Protein AF-A0A813ECM1-F1 (afdb_monomer_lite)

Foldseek 3Di:
DEDAADADPPVDPDQVVRLVVVLVVLLVCLLVVVVVDDLQDKDKYKYKHFDDPPRVVNVSQVSNCVNPVQKDFPDKAWDDPVVPVPDADADPVGDDPVPDDGPVVRSVNTMIITMIIRHRPPPPPPPPDDDD

Organism: Polarella glacialis (NCBI:txid89957)

InterPro domains:
  IPR019446 25S rRNA (uridine-N(3))-methyltransferase BMT5-like [PF10354] (1-91)

Secondary structure (DSSP, 8-state):
-EEES---------HHHHHHHHHHHHHHHHHHHGGGS-TTS-EEEEEEE-SSTTGGGG-HHHHHHHH-TT-EEEEEEE--GGGSTT-----TT---TTT---HHHHHTTT-EEEEEEE--------------

Sequence (132 aa):
IVWNFPHIGSGETDVEKSIENHRKLLAGFFASAVQCLDPAQECHIHLAIKGGEPYKSWKVMQIAKAAAPELVLENAVSFALGAWPGYAHRRTIGFNEKFSKKDSEELAKGAKVYIFVRPKAEAESADEGSEE

Radius of gyration: 18.71 Å; chains: 1; bounding box: 32×30×76 Å

pLDDT: mean 82.74, std 17.17, range [42.69, 98.38]

Structure (mmCIF, N/CA/C/O backbone):
data_AF-A0A813ECM1-F1
#
_entry.id   AF-A0A813ECM1-F1
#
loop_
_atom_site.group_PDB
_atom_site.id
_atom_site.type_symbol
_atom_site.label_atom_id
_atom_site.label_alt_id
_atom_site.label_comp_id
_atom_site.label_asym_id
_atom_site.label_entity_id
_atom_site.label_seq_id
_atom_site.pdbx_PDB_ins_code
_atom_site.Cartn_x
_atom_site.Cartn_y
_atom_site.Cartn_z
_atom_site.occupancy
_atom_site.B_iso_or_equiv
_atom_site.auth_seq_id
_atom_site.auth_comp_id
_atom_site.auth_asym_id
_atom_site.auth_atom_id
_atom_site.pdbx_PDB_model_num
ATOM 1 N N . ILE A 1 1 ? -10.478 -3.104 1.435 1.00 96.06 1 ILE A N 1
ATOM 2 C CA . ILE A 1 1 ? -9.977 -2.582 0.133 1.00 96.06 1 ILE A CA 1
ATOM 3 C C . ILE A 1 1 ? -8.842 -3.473 -0.359 1.00 96.06 1 ILE A C 1
ATOM 5 O O . ILE A 1 1 ? -7.971 -3.811 0.431 1.00 96.06 1 ILE A O 1
ATOM 9 N N . VAL A 1 2 ? -8.826 -3.845 -1.640 1.00 95.00 2 VAL A N 1
ATOM 10 C CA . VAL A 1 2 ? -7.721 -4.603 -2.251 1.00 95.00 2 VAL A CA 1
ATOM 11 C C . VAL A 1 2 ? -7.133 -3.784 -3.390 1.00 95.00 2 VAL A C 1
ATOM 13 O O . VAL A 1 2 ? -7.872 -3.357 -4.274 1.00 95.00 2 VAL A O 1
ATOM 16 N N . TRP A 1 3 ? -5.814 -3.595 -3.396 1.00 94.56 3 TRP A N 1
ATOM 17 C CA . TRP A 1 3 ? -5.117 -2.932 -4.491 1.00 94.56 3 TRP A CA 1
ATOM 18 C C . TRP A 1 3 ? -3.845 -3.684 -4.877 1.00 94.56 3 TRP A C 1
ATOM 20 O O . TRP A 1 3 ? -2.843 -3.687 -4.158 1.00 94.56 3 TRP A O 1
ATOM 30 N N . ASN A 1 4 ? -3.895 -4.340 -6.036 1.00 92.44 4 ASN A N 1
ATOM 31 C CA . ASN A 1 4 ? -2.798 -5.163 -6.521 1.00 92.44 4 ASN A CA 1
ATOM 32 C C . ASN A 1 4 ? -1.907 -4.379 -7.490 1.00 92.44 4 ASN A C 1
ATOM 34 O O . ASN A 1 4 ? -2.362 -3.952 -8.548 1.00 92.44 4 ASN A O 1
ATOM 38 N N . PHE A 1 5 ? -0.625 -4.256 -7.141 1.00 91.19 5 PHE A N 1
ATOM 39 C CA . PHE A 1 5 ? 0.444 -3.657 -7.948 1.00 91.19 5 PHE A CA 1
ATOM 40 C C . PHE A 1 5 ? 0.133 -2.237 -8.449 1.00 91.19 5 PHE A C 1
ATOM 42 O O . PHE A 1 5 ? 0.168 -1.998 -9.660 1.00 91.19 5 PHE A O 1
ATOM 49 N N . PRO A 1 6 ? -0.147 -1.285 -7.536 1.00 91.75 6 PRO A N 1
ATOM 50 C CA . PRO A 1 6 ? -0.293 0.120 -7.900 1.00 91.75 6 PRO A CA 1
ATOM 51 C C . PRO A 1 6 ? 0.947 0.634 -8.628 1.00 91.75 6 PRO A C 1
ATOM 53 O O . PRO A 1 6 ? 2.080 0.366 -8.222 1.00 91.75 6 PRO A O 1
ATOM 56 N N . HIS A 1 7 ? 0.732 1.403 -9.691 1.00 86.19 7 HIS A N 1
ATOM 57 C CA . HIS A 1 7 ? 1.814 1.988 -10.471 1.00 86.19 7 HIS A CA 1
ATOM 58 C C . HIS A 1 7 ? 1.344 3.253 -11.197 1.00 86.19 7 HIS A C 1
ATOM 60 O O . HIS A 1 7 ? 0.190 3.338 -11.617 1.00 86.19 7 HIS A O 1
ATOM 66 N N . ILE A 1 8 ? 2.253 4.208 -11.404 1.00 86.69 8 ILE A N 1
ATOM 67 C CA . ILE A 1 8 ? 2.041 5.403 -12.229 1.00 86.69 8 ILE A CA 1
ATOM 68 C C . ILE A 1 8 ? 2.737 5.195 -13.571 1.00 86.69 8 ILE A C 1
ATOM 70 O O . ILE A 1 8 ? 3.950 5.013 -13.636 1.00 86.69 8 ILE A O 1
ATOM 74 N N . GLY A 1 9 ? 1.987 5.204 -14.669 1.00 72.94 9 GLY A N 1
ATOM 75 C CA . GLY A 1 9 ? 2.567 5.191 -16.013 1.00 72.94 9 GLY A CA 1
ATOM 76 C C . GLY A 1 9 ? 3.061 6.581 -16.413 1.00 72.94 9 GLY A C 1
ATOM 77 O O . GLY A 1 9 ? 2.451 7.191 -17.278 1.00 72.94 9 GLY A O 1
ATOM 78 N N . SER A 1 10 ? 4.103 7.111 -15.768 1.00 64.75 10 SER A N 1
ATOM 79 C CA . SER A 1 10 ? 4.543 8.500 -15.995 1.00 64.75 10 SER A CA 1
ATOM 80 C C . SER A 1 10 ? 5.531 8.675 -17.152 1.00 64.75 10 SER A C 1
ATOM 82 O O . SER A 1 10 ? 5.811 9.808 -17.523 1.00 64.75 10 SER A O 1
ATOM 84 N N . GLY A 1 11 ? 6.093 7.592 -17.708 1.00 69.69 11 GLY A N 1
ATOM 85 C CA . GLY A 1 11 ? 7.190 7.690 -18.685 1.00 69.69 11 GLY A CA 1
ATOM 86 C C . GLY A 1 11 ? 8.467 8.329 -18.116 1.00 69.69 11 GLY A C 1
ATOM 87 O O . GLY A 1 11 ? 9.388 8.617 -18.872 1.00 69.69 11 GLY A O 1
ATOM 88 N N . GLU A 1 12 ? 8.516 8.545 -16.797 1.00 80.94 12 GLU A N 1
ATOM 89 C CA . GLU A 1 12 ? 9.645 9.137 -16.084 1.00 80.94 12 GLU A CA 1
ATOM 90 C C . GLU A 1 12 ? 10.842 8.184 -16.124 1.00 80.94 12 GLU A C 1
ATOM 92 O O . GLU A 1 12 ? 10.748 7.028 -15.699 1.00 80.94 12 GLU A O 1
ATOM 97 N N . THR A 1 13 ? 11.958 8.676 -16.652 1.00 82.75 13 THR A N 1
ATOM 98 C CA . THR A 1 13 ? 13.209 7.920 -16.781 1.00 82.75 13 THR A CA 1
ATOM 99 C C . THR A 1 13 ? 14.108 8.078 -15.559 1.00 82.75 13 THR A C 1
ATOM 101 O O . THR A 1 13 ? 14.995 7.256 -15.345 1.00 82.75 13 THR A O 1
ATOM 104 N N . ASP A 1 14 ? 13.887 9.124 -14.762 1.00 89.06 14 ASP A N 1
ATOM 105 C CA . ASP A 1 14 ? 14.584 9.372 -13.504 1.00 89.06 14 ASP A CA 1
ATOM 106 C C . ASP A 1 14 ? 14.021 8.465 -12.393 1.00 89.06 14 ASP A C 1
ATOM 108 O O . ASP A 1 14 ? 12.841 8.532 -12.026 1.00 89.06 14 ASP A O 1
ATOM 112 N N . VAL A 1 15 ? 14.867 7.570 -11.878 1.00 87.88 15 VAL A N 1
ATOM 113 C CA . VAL A 1 15 ? 14.464 6.538 -10.914 1.00 87.88 15 VAL A CA 1
ATOM 114 C C . VAL A 1 15 ? 14.039 7.162 -9.587 1.00 87.88 15 VAL A C 1
ATOM 116 O O . VAL A 1 15 ? 13.002 6.779 -9.045 1.00 87.88 15 VAL A O 1
ATOM 119 N N . GLU A 1 16 ? 14.776 8.147 -9.083 1.00 90.94 16 GLU A N 1
ATOM 120 C CA . GLU A 1 16 ? 14.474 8.850 -7.837 1.00 90.94 16 GLU A CA 1
ATOM 121 C C . GLU A 1 16 ? 13.155 9.622 -7.927 1.00 90.94 16 GLU A C 1
ATOM 123 O O . GLU A 1 16 ? 12.312 9.504 -7.033 1.00 90.94 16 GLU A O 1
ATOM 128 N N . LYS A 1 17 ? 12.918 10.356 -9.023 1.00 92.12 17 LYS A N 1
ATOM 129 C CA . LYS A 1 17 ? 11.624 11.029 -9.242 1.00 92.12 17 LYS A CA 1
ATOM 130 C C . LYS A 1 17 ? 10.487 10.030 -9.363 1.00 92.12 17 LYS A C 1
ATOM 132 O O . LYS A 1 17 ? 9.405 10.258 -8.820 1.00 92.12 17 LYS A O 1
ATOM 137 N N . SER A 1 18 ? 10.720 8.912 -10.048 1.00 92.00 18 SER A N 1
ATOM 138 C CA . SER A 1 18 ? 9.741 7.833 -10.143 1.00 92.00 18 SER A CA 1
ATOM 139 C C . SER A 1 18 ? 9.405 7.274 -8.760 1.00 92.00 18 SER A C 1
ATOM 141 O O . SER A 1 18 ? 8.225 7.160 -8.426 1.00 92.00 18 SER A O 1
ATOM 143 N N . ILE A 1 19 ? 10.408 7.003 -7.918 1.00 93.25 19 ILE A N 1
ATOM 144 C CA . ILE A 1 19 ? 10.210 6.574 -6.528 1.00 93.25 19 ILE A CA 1
ATOM 145 C C . ILE A 1 19 ? 9.370 7.608 -5.779 1.00 93.25 19 ILE A C 1
ATOM 147 O O . ILE A 1 19 ? 8.339 7.244 -5.220 1.00 93.25 19 ILE A O 1
ATOM 151 N N . GLU A 1 20 ? 9.744 8.885 -5.808 1.00 94.69 20 GLU A N 1
ATOM 152 C CA . GLU A 1 20 ? 9.031 9.937 -5.078 1.00 94.69 20 GLU A CA 1
ATOM 153 C C . GLU A 1 20 ? 7.567 10.077 -5.521 1.00 94.69 20 GLU A C 1
ATOM 155 O O . GLU A 1 20 ? 6.661 10.163 -4.691 1.00 94.69 20 GLU A O 1
ATOM 160 N N . ASN A 1 21 ? 7.300 10.006 -6.824 1.00 94.69 21 ASN A N 1
ATOM 161 C CA . ASN A 1 21 ? 5.937 10.043 -7.348 1.00 94.69 21 ASN A CA 1
ATOM 162 C C . ASN A 1 21 ? 5.100 8.852 -6.853 1.00 94.69 21 ASN A C 1
ATOM 164 O O . ASN A 1 21 ? 3.953 9.033 -6.440 1.00 94.69 21 ASN A O 1
ATOM 168 N N . HIS A 1 22 ? 5.669 7.644 -6.823 1.00 95.50 22 HIS A N 1
ATOM 169 C CA . HIS A 1 22 ? 4.983 6.471 -6.275 1.00 95.50 22 HIS A CA 1
ATOM 170 C C . HIS A 1 22 ? 4.776 6.572 -4.760 1.00 95.50 22 HIS A C 1
ATOM 172 O O . HIS A 1 22 ? 3.730 6.153 -4.260 1.00 95.50 22 HIS A O 1
ATOM 178 N N . ARG A 1 23 ? 5.717 7.176 -4.023 1.00 96.50 23 ARG A N 1
ATOM 179 C CA . ARG A 1 23 ? 5.544 7.446 -2.589 1.00 96.50 23 ARG A CA 1
ATOM 180 C C . ARG A 1 23 ? 4.359 8.384 -2.347 1.00 96.50 23 ARG A C 1
ATOM 182 O O . ARG A 1 23 ? 3.525 8.090 -1.493 1.00 96.50 23 ARG A O 1
ATOM 189 N N . LYS A 1 24 ? 4.232 9.453 -3.143 1.00 97.06 24 LYS A N 1
ATOM 190 C CA . LYS A 1 24 ? 3.091 10.386 -3.094 1.00 97.06 24 LYS A CA 1
ATOM 191 C C . LYS A 1 24 ? 1.765 9.709 -3.434 1.00 97.06 24 LYS A C 1
ATOM 193 O O . LYS A 1 24 ? 0.785 9.926 -2.726 1.00 97.06 24 LYS A O 1
ATOM 198 N N . LEU A 1 25 ? 1.735 8.857 -4.463 1.00 96.69 25 LEU A N 1
ATOM 199 C CA . LEU A 1 25 ? 0.543 8.074 -4.812 1.00 96.69 25 LEU A CA 1
ATOM 200 C C . LEU A 1 25 ? 0.084 7.207 -3.638 1.00 96.69 25 LEU A 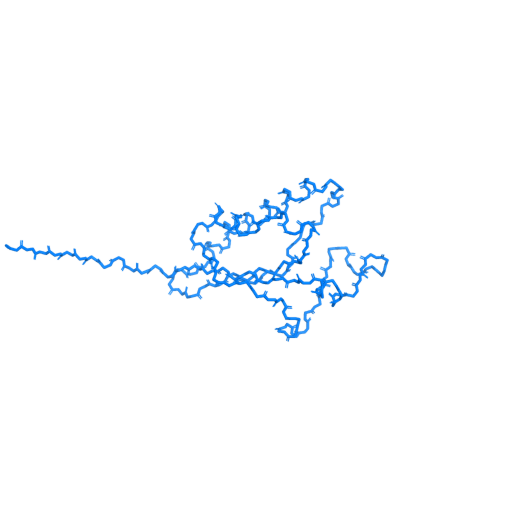C 1
ATOM 202 O O . LEU A 1 25 ? -1.090 7.223 -3.282 1.00 96.69 25 LEU A O 1
ATOM 206 N N . LEU A 1 26 ? 1.008 6.454 -3.039 1.00 97.81 26 LEU A N 1
ATOM 207 C CA . LEU A 1 26 ? 0.691 5.584 -1.912 1.00 97.81 26 LEU A CA 1
ATOM 208 C C . LEU A 1 26 ? 0.235 6.386 -0.691 1.00 97.81 26 LEU A C 1
ATOM 210 O O . LEU A 1 26 ? -0.724 5.984 -0.041 1.00 97.81 26 LEU A O 1
ATOM 214 N N . ALA A 1 27 ? 0.870 7.525 -0.405 1.00 98.31 27 ALA A N 1
ATOM 215 C CA . ALA A 1 27 ? 0.462 8.405 0.687 1.00 98.31 27 ALA A CA 1
ATOM 216 C C . ALA A 1 27 ? -0.976 8.909 0.492 1.00 98.31 27 ALA A C 1
ATOM 218 O O . ALA A 1 27 ? -1.806 8.757 1.385 1.00 98.31 27 ALA A O 1
ATOM 219 N N . GLY A 1 28 ? -1.292 9.434 -0.697 1.00 98.06 28 GLY A N 1
ATOM 220 C CA . GLY A 1 28 ? -2.642 9.892 -1.030 1.00 98.06 28 GLY A CA 1
ATOM 221 C C . GLY A 1 28 ? -3.673 8.764 -0.981 1.00 98.06 28 GLY A C 1
ATOM 222 O O . GLY A 1 28 ? -4.781 8.966 -0.483 1.00 98.06 28 GLY A O 1
ATOM 223 N N . PHE A 1 29 ? -3.296 7.559 -1.421 1.00 98.19 29 PHE A N 1
ATOM 224 C CA . PHE A 1 29 ? -4.138 6.375 -1.288 1.00 98.19 29 PHE A CA 1
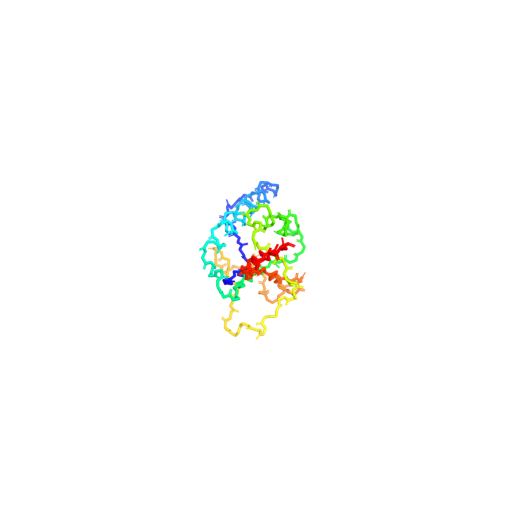ATOM 225 C C . PHE A 1 29 ? -4.436 6.051 0.173 1.00 98.19 29 PHE A C 1
ATOM 227 O O . PHE A 1 29 ? -5.606 5.935 0.503 1.00 98.19 29 PHE A O 1
ATOM 234 N N . PHE A 1 30 ? -3.436 5.933 1.052 1.00 98.38 30 PHE A N 1
ATOM 235 C CA . PHE A 1 30 ? -3.679 5.592 2.459 1.00 98.38 30 PHE A CA 1
ATOM 236 C C . PHE A 1 30 ? -4.535 6.645 3.170 1.00 98.38 30 PHE A C 1
ATOM 238 O O . PHE A 1 30 ? -5.517 6.280 3.815 1.00 98.38 30 PHE A O 1
ATOM 245 N N . ALA A 1 31 ? -4.221 7.930 2.977 1.00 98.06 31 ALA A N 1
ATOM 246 C CA . ALA A 1 31 ? -4.973 9.043 3.558 1.00 98.06 31 ALA A CA 1
ATOM 247 C C . ALA A 1 31 ? -6.446 9.072 3.107 1.00 98.06 31 ALA A C 1
ATOM 249 O O . ALA A 1 31 ? -7.321 9.495 3.860 1.00 98.06 31 ALA A O 1
ATOM 250 N N . SER A 1 32 ? -6.730 8.611 1.885 1.00 97.94 32 SER A N 1
ATOM 251 C CA . SER A 1 32 ? -8.098 8.532 1.353 1.00 97.94 32 SER A CA 1
ATOM 252 C C . SER A 1 32 ? -8.792 7.229 1.759 1.00 97.94 32 SER A C 1
ATOM 254 O O . SER A 1 32 ? -9.945 7.232 2.174 1.00 97.94 32 SER A O 1
ATOM 256 N N . ALA A 1 33 ? -8.084 6.103 1.668 1.00 97.31 33 ALA A N 1
ATOM 257 C CA . ALA A 1 33 ? -8.606 4.765 1.911 1.00 97.31 33 ALA A CA 1
ATOM 258 C C . ALA A 1 33 ? -9.066 4.577 3.357 1.00 97.31 33 ALA A C 1
ATOM 260 O O . ALA A 1 33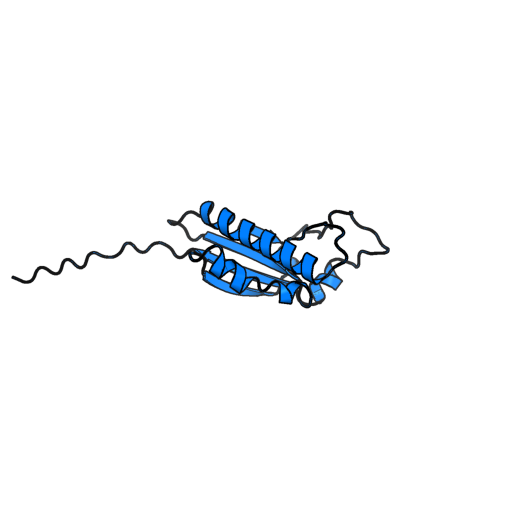 ? -10.095 3.944 3.573 1.00 97.31 33 ALA A O 1
ATOM 261 N N . VAL A 1 34 ? -8.343 5.145 4.331 1.00 96.06 34 VAL A N 1
ATOM 262 C CA . VAL A 1 34 ? -8.706 5.058 5.755 1.00 96.06 34 VAL A CA 1
ATOM 263 C C . VAL A 1 34 ? -10.079 5.676 6.046 1.00 96.06 34 VAL A C 1
ATOM 265 O O . VAL A 1 34 ? -10.822 5.156 6.875 1.00 96.06 34 VAL A O 1
ATOM 268 N N . GLN A 1 35 ? -10.464 6.722 5.308 1.00 95.31 35 GLN A N 1
ATOM 269 C CA . GLN A 1 35 ? -11.768 7.384 5.445 1.00 95.31 35 GLN A CA 1
ATOM 270 C C . GLN A 1 35 ? -12.921 6.519 4.919 1.00 95.31 35 GLN A C 1
ATOM 272 O O . GLN A 1 35 ? -14.069 6.722 5.298 1.00 95.31 35 GLN A O 1
ATOM 277 N N . CYS A 1 36 ? -12.622 5.541 4.061 1.00 95.56 36 CYS A N 1
ATOM 278 C CA . CYS A 1 36 ? -13.597 4.589 3.535 1.00 95.56 36 CYS A CA 1
ATOM 279 C C . CYS A 1 36 ? -13.753 3.334 4.411 1.00 95.56 36 CYS A C 1
ATOM 281 O O . CYS A 1 36 ? -14.515 2.443 4.041 1.00 95.56 36 CYS A O 1
ATOM 283 N N . LEU A 1 37 ? -13.010 3.217 5.518 1.00 94.19 37 LEU A N 1
ATOM 284 C CA . LEU A 1 37 ? -13.091 2.073 6.427 1.00 94.19 37 LEU A CA 1
ATOM 285 C C . LEU A 1 37 ? -14.047 2.376 7.583 1.0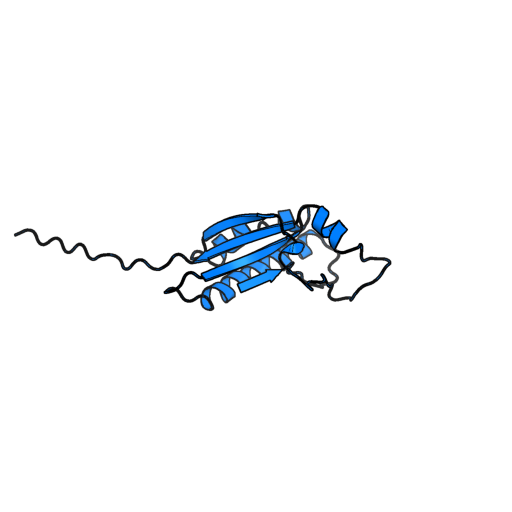0 94.19 37 LEU A C 1
ATOM 287 O O . LEU A 1 37 ? -13.863 3.373 8.287 1.00 94.19 37 LEU A O 1
ATOM 291 N N . ASP A 1 38 ? -15.015 1.488 7.807 1.00 91.88 38 ASP A N 1
ATOM 292 C CA . ASP A 1 38 ? -15.940 1.567 8.938 1.00 91.88 38 ASP A CA 1
ATOM 293 C C . ASP A 1 38 ? -15.193 1.270 10.255 1.00 91.88 38 ASP A C 1
ATOM 295 O O . ASP A 1 38 ? -14.676 0.162 10.415 1.00 91.88 38 ASP A O 1
ATOM 299 N N . PRO A 1 39 ? -15.113 2.221 11.208 1.00 88.81 39 PRO A N 1
ATOM 300 C CA . PRO A 1 39 ? -14.438 2.005 12.489 1.00 88.81 39 PRO A CA 1
ATOM 301 C C . PRO A 1 39 ? -15.153 1.003 13.412 1.00 88.81 39 PRO A C 1
ATOM 303 O O . PRO A 1 39 ? -14.551 0.544 14.383 1.00 88.81 39 PRO A O 1
ATOM 306 N N . ALA A 1 40 ? -16.423 0.674 13.153 1.00 88.69 40 ALA A N 1
ATOM 307 C CA . ALA A 1 40 ? -17.186 -0.293 13.941 1.00 88.69 40 ALA A CA 1
ATOM 308 C C . ALA A 1 40 ? -16.948 -1.749 13.505 1.00 88.69 40 ALA A C 1
ATOM 310 O O . ALA A 1 40 ? -17.308 -2.674 14.243 1.00 88.69 40 ALA A O 1
ATOM 311 N N . GLN A 1 41 ? -16.350 -1.954 12.327 1.00 88.38 41 GLN A N 1
ATOM 312 C CA . GLN A 1 41 ? -16.109 -3.261 11.727 1.00 88.38 41 GLN A CA 1
ATOM 313 C C . GLN A 1 41 ? -14.620 -3.530 11.529 1.00 88.38 41 GLN A C 1
ATOM 315 O O . GLN A 1 41 ? -13.801 -2.623 11.402 1.00 88.38 41 GLN A O 1
ATOM 320 N N . GLU A 1 42 ? -14.279 -4.811 11.447 1.00 89.38 42 GLU A N 1
ATOM 321 C CA . GLU A 1 42 ? -12.944 -5.229 11.049 1.00 89.38 42 GLU A CA 1
ATOM 322 C C . GLU A 1 42 ? -12.735 -4.922 9.557 1.00 89.38 42 GLU A C 1
ATOM 324 O O . GLU A 1 42 ? -13.344 -5.524 8.671 1.00 89.38 42 GLU A O 1
ATOM 329 N N . CYS A 1 43 ? -11.891 -3.926 9.281 1.00 93.94 43 CYS A N 1
ATOM 330 C CA . CYS A 1 43 ? -11.654 -3.400 7.943 1.00 93.94 43 CYS A CA 1
ATOM 331 C C . CYS A 1 43 ? -10.181 -3.533 7.550 1.00 93.94 43 CYS A C 1
ATOM 333 O O . CYS A 1 43 ? -9.295 -3.023 8.235 1.00 93.94 43 CYS A O 1
ATOM 335 N N . HIS A 1 44 ? -9.929 -4.173 6.403 1.00 95.12 44 HIS A N 1
ATOM 336 C CA . HIS A 1 44 ? -8.578 -4.483 5.934 1.00 95.12 44 HIS A CA 1
ATOM 337 C C . HIS A 1 44 ? -8.258 -3.780 4.609 1.00 95.12 44 HIS A C 1
ATOM 339 O O . HIS A 1 44 ? -9.083 -3.710 3.689 1.00 95.12 44 HIS A O 1
ATOM 345 N N . ILE A 1 45 ? -7.020 -3.309 4.470 1.00 97.75 45 ILE A N 1
ATOM 346 C CA . ILE A 1 45 ? -6.416 -2.850 3.219 1.00 97.75 45 ILE A CA 1
ATOM 347 C C . ILE A 1 45 ? -5.327 -3.843 2.820 1.00 97.75 45 ILE A C 1
ATOM 349 O O . ILE A 1 45 ? -4.324 -3.994 3.511 1.00 97.75 45 ILE A O 1
ATOM 353 N N . HIS A 1 46 ? -5.514 -4.494 1.676 1.00 97.19 46 HIS A N 1
ATOM 354 C CA . HIS A 1 46 ? -4.576 -5.456 1.113 1.00 97.19 46 HIS A CA 1
ATOM 355 C C . HIS A 1 46 ? -3.841 -4.781 -0.039 1.00 97.19 46 HIS A C 1
ATOM 357 O O . HIS A 1 46 ? -4.435 -4.502 -1.081 1.00 97.19 46 HIS A O 1
ATOM 363 N N . LEU A 1 47 ? -2.553 -4.515 0.148 1.00 97.19 47 LEU A N 1
ATOM 364 C CA . LEU A 1 47 ? -1.718 -3.832 -0.830 1.00 97.19 47 LEU A CA 1
ATOM 365 C C . LEU A 1 47 ? -0.646 -4.782 -1.361 1.00 97.19 47 LEU A C 1
ATOM 367 O O . LEU A 1 47 ? 0.314 -5.093 -0.652 1.00 97.19 47 LEU A O 1
ATOM 371 N N . ALA A 1 48 ? -0.790 -5.235 -2.609 1.00 94.56 48 ALA A N 1
ATOM 372 C CA . ALA A 1 48 ? 0.214 -6.090 -3.237 1.00 94.56 48 ALA A CA 1
ATOM 373 C C . ALA A 1 48 ? 1.287 -5.258 -3.942 1.00 94.56 48 ALA A C 1
ATOM 375 O O . ALA A 1 48 ? 0.983 -4.434 -4.802 1.00 94.56 48 ALA A O 1
ATOM 376 N N . ILE A 1 49 ? 2.550 -5.511 -3.615 1.00 93.38 49 ILE A N 1
ATOM 377 C CA . ILE A 1 49 ? 3.718 -4.820 -4.161 1.00 93.38 49 ILE A CA 1
ATOM 378 C C . ILE A 1 49 ? 4.712 -5.862 -4.682 1.00 93.38 49 ILE A C 1
ATOM 380 O O . ILE A 1 49 ? 4.897 -6.926 -4.083 1.00 93.38 49 ILE A O 1
ATOM 384 N N . LYS A 1 50 ? 5.354 -5.572 -5.819 1.00 90.50 50 LYS A N 1
ATOM 385 C CA . LYS A 1 50 ? 6.421 -6.424 -6.363 1.00 90.50 50 LYS A CA 1
ATOM 386 C C . LYS A 1 50 ? 7.654 -6.382 -5.449 1.00 90.50 50 LYS A C 1
ATOM 388 O O . LYS A 1 50 ? 7.894 -5.403 -4.750 1.00 90.50 50 LYS A O 1
ATOM 393 N N . GLY A 1 51 ? 8.436 -7.454 -5.447 1.00 88.19 51 GLY A N 1
ATOM 394 C CA . GLY A 1 51 ? 9.700 -7.510 -4.714 1.00 88.19 51 GLY A CA 1
ATOM 395 C C . GLY A 1 51 ? 10.827 -6.751 -5.404 1.00 88.19 51 GLY A C 1
ATOM 396 O O . GLY A 1 51 ? 10.747 -6.422 -6.587 1.00 88.19 51 GLY A O 1
ATOM 397 N N . GLY A 1 52 ? 11.914 -6.535 -4.662 1.00 88.56 52 GLY A N 1
ATOM 398 C CA . GLY A 1 52 ? 13.128 -5.901 -5.177 1.00 88.56 52 GLY A CA 1
ATOM 399 C C . GLY A 1 52 ? 12.999 -4.395 -5.412 1.00 88.56 52 GLY A C 1
ATOM 400 O O . GLY A 1 52 ? 12.022 -3.759 -5.018 1.00 88.56 52 GLY A O 1
ATOM 401 N N . GLU A 1 53 ? 14.028 -3.812 -6.021 1.00 88.62 53 GLU A N 1
ATOM 402 C CA . GLU A 1 53 ? 14.008 -2.408 -6.436 1.00 88.62 53 GLU A CA 1
ATOM 403 C C . GLU A 1 53 ? 13.215 -2.227 -7.744 1.00 88.62 53 GLU A C 1
ATOM 405 O O . GLU A 1 53 ? 13.187 -3.144 -8.572 1.00 88.62 53 GLU A O 1
ATOM 410 N N . PRO A 1 54 ? 12.559 -1.069 -7.950 1.00 89.44 54 PRO A N 1
ATOM 411 C CA . PRO A 1 54 ? 12.521 0.109 -7.065 1.00 89.44 54 PRO A CA 1
ATOM 412 C C . PRO A 1 54 ? 11.474 0.025 -5.936 1.00 89.44 54 PRO A C 1
ATOM 414 O O . PRO A 1 54 ? 11.398 0.904 -5.080 1.00 89.44 54 PRO A O 1
ATOM 417 N N . TYR A 1 55 ? 10.647 -1.023 -5.916 1.00 91.62 55 TYR A N 1
ATOM 418 C CA . TYR A 1 55 ? 9.494 -1.147 -5.016 1.00 91.62 55 TYR A CA 1
ATOM 419 C C . TYR A 1 55 ? 9.876 -1.153 -3.530 1.00 91.62 55 TYR A C 1
ATOM 421 O O . TYR A 1 55 ? 9.179 -0.586 -2.688 1.00 91.62 55 TYR A O 1
ATOM 429 N N . LYS A 1 56 ? 11.021 -1.752 -3.190 1.00 91.31 56 LYS A N 1
ATOM 430 C CA . LYS A 1 56 ? 11.568 -1.739 -1.828 1.00 91.31 56 LYS A CA 1
ATOM 431 C C . LYS A 1 56 ? 11.910 -0.318 -1.358 1.00 91.31 56 LYS A C 1
ATOM 433 O O . LYS A 1 56 ? 11.722 -0.010 -0.175 1.00 91.31 56 LYS A O 1
ATOM 438 N N . SER A 1 57 ? 12.370 0.555 -2.254 1.00 93.94 57 SER A N 1
ATOM 439 C CA . SER A 1 57 ? 12.659 1.966 -1.957 1.00 93.94 57 SER A CA 1
ATOM 440 C C . SER A 1 57 ? 11.412 2.828 -1.772 1.00 93.94 57 SER A C 1
ATOM 442 O O . SER A 1 57 ? 11.493 3.917 -1.204 1.00 93.94 57 SER A O 1
ATOM 444 N N . TRP A 1 58 ? 10.225 2.324 -2.117 1.00 95.31 58 TRP A N 1
ATOM 445 C CA . TRP A 1 58 ? 8.980 3.025 -1.805 1.00 95.31 58 TRP A CA 1
ATOM 446 C C . TRP A 1 58 ? 8.699 3.053 -0.298 1.00 95.31 58 TRP A C 1
ATOM 448 O O . TRP A 1 58 ? 8.009 3.948 0.163 1.00 95.31 58 TRP A O 1
ATOM 458 N N . LYS A 1 59 ? 9.267 2.137 0.504 1.00 96.00 59 LYS A N 1
ATOM 459 C CA . LYS A 1 59 ? 9.096 2.089 1.976 1.00 96.00 59 LYS A CA 1
ATOM 460 C C . LYS A 1 59 ? 7.625 2.169 2.413 1.00 96.00 59 LYS A C 1
ATOM 462 O O . LYS A 1 59 ? 7.272 2.928 3.311 1.00 96.00 59 LYS A O 1
ATOM 467 N N . VAL A 1 60 ? 6.780 1.345 1.798 1.00 96.19 60 VAL A N 1
ATOM 468 C CA . VAL A 1 60 ? 5.313 1.349 1.953 1.00 96.19 60 VAL A CA 1
ATOM 469 C C . VAL A 1 60 ? 4.841 1.410 3.408 1.00 96.19 60 VAL A C 1
ATOM 471 O O . VAL A 1 60 ? 3.951 2.188 3.724 1.00 96.19 60 VAL A O 1
ATOM 474 N N . MET A 1 61 ? 5.472 0.656 4.309 1.00 95.88 61 MET A N 1
ATOM 475 C CA . MET A 1 61 ? 5.120 0.660 5.736 1.00 95.88 61 MET A CA 1
ATOM 476 C C . MET A 1 61 ? 5.306 2.035 6.393 1.00 95.88 61 MET A C 1
ATOM 478 O O . MET A 1 61 ? 4.480 2.454 7.196 1.00 95.88 61 MET A O 1
ATOM 482 N N . GLN A 1 62 ? 6.385 2.746 6.048 1.00 97.25 62 GLN A N 1
ATOM 483 C CA . GLN A 1 62 ? 6.650 4.084 6.581 1.00 97.25 62 GLN A CA 1
ATOM 484 C C . GLN A 1 62 ? 5.644 5.096 6.034 1.00 97.25 62 GLN A C 1
ATOM 486 O O . GLN A 1 62 ? 5.193 5.965 6.771 1.00 97.25 62 GLN A O 1
ATOM 491 N N . ILE A 1 63 ? 5.273 4.954 4.759 1.00 97.88 63 ILE A N 1
ATOM 492 C CA . ILE A 1 63 ? 4.258 5.802 4.132 1.00 97.88 63 ILE A CA 1
ATOM 493 C C . ILE A 1 63 ? 2.905 5.602 4.800 1.00 97.88 63 ILE A C 1
ATOM 495 O O . ILE A 1 63 ? 2.282 6.589 5.168 1.00 97.88 63 ILE A O 1
ATOM 499 N N . ALA A 1 64 ? 2.470 4.352 4.979 1.00 97.38 64 ALA A N 1
ATOM 500 C CA . ALA A 1 64 ? 1.192 4.043 5.614 1.00 97.38 64 ALA A CA 1
ATOM 501 C C . ALA A 1 64 ? 1.104 4.684 7.004 1.00 97.38 64 ALA A C 1
ATOM 503 O O . ALA A 1 64 ? 0.179 5.442 7.267 1.00 97.38 64 ALA A O 1
ATOM 504 N N . LYS A 1 65 ? 2.136 4.486 7.836 1.00 96.25 65 LYS A N 1
ATOM 505 C CA . LYS A 1 65 ? 2.208 5.064 9.185 1.00 96.25 65 LYS A CA 1
ATOM 506 C C . LYS A 1 65 ? 2.157 6.597 9.189 1.00 96.25 65 LYS A C 1
ATOM 508 O O . LYS A 1 65 ? 1.581 7.180 10.098 1.00 96.25 65 LYS A O 1
ATOM 513 N N . ALA A 1 66 ? 2.797 7.245 8.216 1.00 97.50 66 ALA A N 1
ATOM 514 C CA . ALA A 1 66 ? 2.833 8.704 8.136 1.00 97.50 66 ALA A CA 1
ATOM 515 C C . ALA A 1 66 ? 1.535 9.306 7.572 1.00 97.50 66 ALA A C 1
ATOM 517 O O . ALA A 1 66 ? 1.141 10.389 7.988 1.00 97.50 66 ALA A O 1
ATOM 518 N N . ALA A 1 67 ? 0.896 8.631 6.614 1.00 97.50 67 ALA A N 1
ATOM 519 C CA . ALA A 1 67 ? -0.276 9.141 5.904 1.00 97.50 67 ALA A CA 1
ATOM 520 C C . ALA A 1 67 ? -1.614 8.766 6.560 1.00 97.50 67 ALA A C 1
ATOM 522 O O . ALA A 1 67 ? -2.598 9.472 6.359 1.00 97.50 67 ALA A O 1
ATOM 523 N N . ALA A 1 68 ? -1.658 7.658 7.299 1.00 96.88 68 ALA A N 1
ATOM 524 C CA . ALA A 1 68 ? -2.846 7.138 7.970 1.00 96.88 68 ALA A CA 1
ATOM 525 C C . ALA A 1 68 ? -2.430 6.458 9.292 1.00 96.88 68 ALA A C 1
ATOM 527 O O . ALA A 1 68 ? -2.264 5.234 9.332 1.00 96.88 68 ALA A O 1
ATOM 528 N N . PRO A 1 69 ? -2.186 7.235 10.365 1.00 95.69 69 PRO A N 1
ATOM 529 C CA . PRO A 1 69 ? -1.723 6.712 11.653 1.00 95.69 69 PRO A CA 1
ATOM 530 C C . PRO A 1 69 ? -2.706 5.740 12.328 1.00 95.69 69 PRO A C 1
ATOM 532 O O . PRO A 1 69 ? -2.301 4.977 13.199 1.00 95.69 69 PRO A O 1
ATOM 535 N N . GLU A 1 70 ? -3.974 5.735 11.918 1.00 94.50 70 GLU A N 1
ATOM 536 C CA . GLU A 1 70 ? -5.019 4.818 12.381 1.00 94.50 70 GLU A CA 1
ATOM 537 C C . GLU A 1 70 ? -4.867 3.401 11.813 1.00 94.50 70 GLU A C 1
ATOM 539 O O . GLU A 1 70 ? -5.539 2.477 12.269 1.00 94.50 70 GLU A O 1
ATOM 544 N N . LEU A 1 71 ? -4.019 3.219 10.797 1.00 95.75 71 LEU A N 1
ATOM 545 C CA . LEU A 1 71 ? -3.748 1.918 10.205 1.00 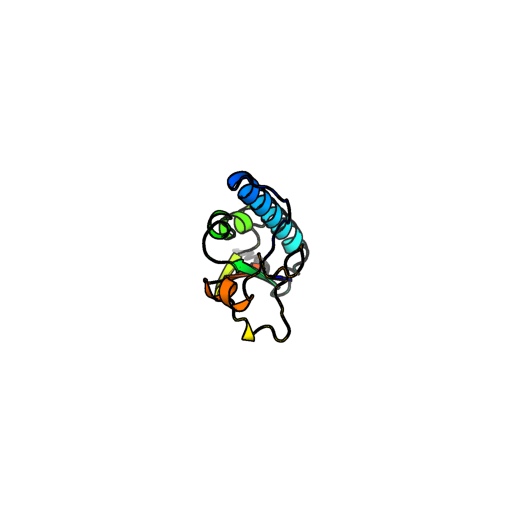95.75 71 LEU A CA 1
ATOM 546 C C . LEU A 1 71 ? -2.529 1.267 10.855 1.00 95.75 71 LEU A C 1
ATOM 548 O O . LEU A 1 71 ? -1.442 1.842 10.925 1.00 95.75 71 LEU A O 1
ATOM 552 N N . VAL A 1 72 ? -2.685 0.003 11.230 1.00 95.50 72 VAL A N 1
ATOM 553 C CA . VAL A 1 72 ? -1.608 -0.841 11.749 1.00 95.50 72 VAL A CA 1
ATOM 554 C C . VAL A 1 72 ? -1.307 -1.937 10.734 1.00 95.50 72 VAL A C 1
ATOM 556 O O . VAL A 1 72 ? -2.212 -2.492 10.116 1.00 95.50 72 VAL A O 1
ATOM 559 N N . LEU A 1 73 ? -0.025 -2.248 10.530 1.00 97.00 73 LEU A N 1
ATOM 560 C CA . LEU A 1 73 ? 0.353 -3.419 9.741 1.00 97.00 73 LEU A CA 1
ATOM 561 C C . LEU A 1 73 ? 0.074 -4.678 10.567 1.00 97.00 73 LEU A C 1
ATOM 563 O O . LEU A 1 73 ? 0.750 -4.912 11.564 1.00 97.00 73 LEU A O 1
ATOM 567 N N . GLU A 1 74 ? -0.870 -5.492 10.114 1.00 95.94 74 GLU A N 1
ATOM 568 C CA . GLU A 1 74 ? -1.190 -6.777 10.734 1.00 95.94 74 GLU A CA 1
ATOM 569 C C . GLU A 1 74 ? -0.261 -7.877 10.218 1.00 95.94 74 GLU A C 1
ATOM 571 O O . GLU A 1 74 ? 0.350 -8.610 10.993 1.00 95.94 74 GLU A O 1
ATOM 576 N N . ASN A 1 75 ? -0.125 -7.992 8.894 1.00 94.75 75 ASN A N 1
ATOM 577 C CA . ASN A 1 75 ? 0.646 -9.072 8.289 1.00 94.75 75 ASN A CA 1
ATOM 578 C C . ASN A 1 75 ? 1.261 -8.663 6.944 1.00 94.75 75 ASN A C 1
ATOM 580 O O . ASN A 1 75 ? 0.795 -7.748 6.263 1.00 94.75 75 ASN A O 1
ATOM 584 N N . ALA A 1 76 ? 2.317 -9.365 6.539 1.00 94.94 76 ALA A N 1
ATOM 585 C CA . ALA A 1 76 ? 2.918 -9.252 5.218 1.00 94.94 76 ALA A CA 1
ATOM 586 C C . ALA A 1 76 ? 3.172 -10.653 4.650 1.00 94.94 76 ALA A C 1
ATOM 588 O O . ALA A 1 76 ? 4.145 -11.317 5.008 1.00 94.94 76 ALA A O 1
ATOM 589 N N . VAL A 1 77 ? 2.305 -11.088 3.737 1.00 94.00 77 VAL A N 1
ATOM 590 C CA . VAL A 1 77 ? 2.320 -12.446 3.172 1.00 94.00 77 VAL A CA 1
ATOM 591 C C . VAL A 1 77 ? 2.816 -12.452 1.730 1.00 94.00 77 VAL A C 1
ATOM 593 O O . VAL A 1 77 ? 2.795 -11.432 1.042 1.00 94.00 77 VAL A O 1
ATOM 596 N N . SER A 1 78 ? 3.271 -13.603 1.242 1.00 92.56 78 SER A N 1
ATOM 597 C CA . SER A 1 78 ? 3.635 -13.767 -0.170 1.00 92.56 78 SER A CA 1
ATOM 598 C C . SER A 1 78 ? 2.391 -13.705 -1.059 1.00 92.56 78 SER A C 1
ATOM 600 O O . SER A 1 78 ? 1.348 -14.258 -0.716 1.00 92.56 78 SER A O 1
ATOM 602 N N . PHE A 1 79 ? 2.490 -13.051 -2.219 1.00 90.19 79 PHE A N 1
ATOM 603 C CA . PHE A 1 79 ? 1.375 -12.986 -3.164 1.00 90.19 79 PHE A CA 1
ATOM 604 C C . PHE A 1 79 ? 1.135 -14.358 -3.806 1.00 90.19 79 PHE A C 1
ATOM 606 O O . PHE A 1 79 ? 1.956 -14.846 -4.584 1.00 90.19 79 PHE A O 1
ATOM 613 N N . ALA A 1 80 ? -0.008 -14.969 -3.504 1.00 87.00 80 ALA A N 1
ATOM 614 C CA . ALA A 1 80 ? -0.421 -16.234 -4.094 1.00 87.00 80 ALA A CA 1
ATOM 615 C C . ALA A 1 80 ? -1.307 -15.982 -5.321 1.00 87.00 80 ALA A C 1
ATOM 617 O O . ALA A 1 80 ? -2.469 -15.607 -5.181 1.00 87.00 80 ALA A O 1
ATOM 618 N N . LEU A 1 81 ? -0.790 -16.232 -6.530 1.00 82.00 81 LEU A N 1
ATOM 619 C CA . LEU A 1 81 ? -1.575 -16.072 -7.764 1.00 82.00 81 LEU A CA 1
ATOM 620 C C . LEU A 1 81 ? -2.821 -16.976 -7.777 1.00 82.00 81 LEU A C 1
ATOM 622 O O . LEU A 1 81 ? -3.874 -16.563 -8.249 1.00 82.00 81 LEU A O 1
ATOM 626 N N . GLY A 1 82 ? -2.724 -18.174 -7.191 1.00 83.12 82 GLY A N 1
ATOM 627 C CA . GLY A 1 82 ? -3.850 -19.106 -7.065 1.00 83.12 82 GLY A CA 1
ATOM 628 C C . GLY A 1 82 ? -5.009 -18.593 -6.201 1.00 83.12 82 GLY A C 1
ATOM 629 O O . GLY A 1 82 ? -6.120 -19.090 -6.345 1.00 83.12 82 GLY A O 1
ATOM 630 N N . ALA A 1 83 ? -4.786 -17.579 -5.356 1.00 84.31 83 ALA A N 1
ATOM 631 C CA . ALA A 1 83 ? -5.853 -16.936 -4.587 1.00 84.31 83 ALA A CA 1
ATOM 632 C C . ALA A 1 83 ? -6.730 -16.000 -5.442 1.00 84.31 83 ALA A C 1
ATOM 634 O O . ALA A 1 83 ? -7.770 -15.547 -4.972 1.00 84.31 83 ALA A O 1
ATOM 635 N N . TRP A 1 84 ? -6.336 -15.726 -6.692 1.00 82.44 84 TRP A N 1
ATOM 636 C CA . TRP A 1 84 ? -7.032 -14.808 -7.594 1.00 82.44 84 TRP A CA 1
ATOM 637 C C . TRP A 1 84 ? -7.394 -15.481 -8.931 1.00 82.44 84 TRP A C 1
ATOM 639 O O . TRP A 1 84 ? -6.785 -15.173 -9.962 1.00 82.44 84 TRP A O 1
ATOM 649 N N . PRO A 1 85 ? -8.377 -16.403 -8.962 1.00 85.06 85 PRO A N 1
ATOM 650 C CA . PRO A 1 85 ? -8.818 -17.026 -10.206 1.00 85.06 85 PRO A CA 1
ATOM 651 C C . PRO A 1 85 ? -9.257 -15.973 -11.232 1.00 85.06 85 PRO A C 1
ATOM 653 O O . PRO A 1 85 ? -10.075 -15.106 -10.939 1.00 85.06 85 PRO A O 1
ATOM 656 N N . GLY A 1 86 ? -8.695 -16.036 -12.440 1.00 82.62 86 GLY A N 1
ATOM 657 C CA . GLY A 1 86 ? -8.993 -15.085 -13.518 1.00 82.62 86 GLY A CA 1
ATOM 658 C C . GLY A 1 86 ? -8.222 -13.760 -13.455 1.00 82.62 86 GLY A C 1
ATOM 659 O O . GLY A 1 86 ? -8.359 -12.941 -14.362 1.00 82.62 86 GLY A O 1
ATOM 660 N N . TYR A 1 87 ? -7.381 -13.541 -12.441 1.00 82.31 87 TYR A N 1
ATOM 661 C CA . TYR A 1 87 ? -6.529 -12.357 -12.382 1.00 82.31 87 TYR A CA 1
ATOM 662 C C . TYR A 1 87 ? -5.389 -12.445 -13.404 1.00 82.31 87 TYR A C 1
ATOM 664 O O . TYR A 1 87 ? -4.537 -13.331 -13.338 1.00 82.31 87 TYR A O 1
ATOM 672 N N . ALA A 1 88 ? -5.356 -11.485 -14.327 1.00 75.38 88 ALA A N 1
ATOM 673 C CA . ALA A 1 88 ? -4.261 -11.275 -15.265 1.00 75.38 88 ALA A CA 1
ATOM 674 C C . ALA A 1 88 ? -3.646 -9.901 -14.996 1.00 75.38 88 ALA A C 1
ATOM 676 O O . ALA A 1 88 ? -4.352 -8.889 -14.990 1.00 75.38 88 ALA A O 1
ATOM 677 N N . HIS A 1 89 ? -2.336 -9.848 -14.765 1.00 72.81 89 HIS A N 1
ATOM 678 C CA . HIS A 1 89 ? -1.672 -8.577 -14.513 1.00 72.81 89 HIS A CA 1
ATOM 679 C C . HIS A 1 89 ? -1.546 -7.818 -15.842 1.00 72.81 89 HIS A C 1
ATOM 681 O O . HIS A 1 89 ? -1.149 -8.361 -16.869 1.00 72.81 89 HIS A O 1
ATOM 687 N N . ARG A 1 90 ? -1.950 -6.545 -15.868 1.00 69.81 90 ARG A N 1
ATOM 688 C CA . ARG A 1 90 ? -1.932 -5.729 -17.091 1.00 69.81 90 ARG A CA 1
ATOM 689 C C . ARG A 1 90 ? -1.277 -4.391 -16.802 1.00 69.81 90 ARG A C 1
ATOM 691 O O . ARG A 1 90 ? -1.575 -3.745 -15.802 1.00 69.81 90 ARG A O 1
ATOM 698 N N . ARG A 1 91 ? -0.374 -3.977 -17.690 1.00 67.31 91 ARG A N 1
ATOM 699 C CA . ARG A 1 91 ? 0.261 -2.654 -17.651 1.00 67.31 91 ARG A CA 1
ATOM 700 C C . ARG A 1 91 ? -0.603 -1.652 -18.413 1.00 67.31 91 ARG A C 1
ATOM 702 O O . ARG A 1 91 ? -1.353 -2.034 -19.309 1.00 67.31 91 ARG A O 1
ATOM 709 N N . THR A 1 92 ? -0.447 -0.368 -18.102 1.00 56.84 92 THR A N 1
ATOM 710 C CA . THR A 1 92 ? -1.171 0.738 -18.756 1.00 56.84 92 THR A CA 1
ATOM 711 C C . THR A 1 92 ? -0.941 0.816 -20.271 1.00 56.84 92 THR A C 1
ATOM 713 O O . THR A 1 92 ? -1.816 1.283 -20.986 1.00 56.84 92 THR A O 1
ATOM 716 N N . ILE A 1 93 ? 0.189 0.307 -20.775 1.00 55.19 93 ILE A N 1
ATOM 717 C CA . ILE A 1 93 ? 0.513 0.237 -22.215 1.00 55.19 93 ILE A CA 1
ATOM 718 C C . ILE A 1 93 ? 0.004 -1.041 -22.913 1.00 55.19 93 ILE A C 1
ATOM 720 O O . ILE A 1 93 ? 0.311 -1.271 -24.079 1.00 55.19 93 ILE A O 1
ATOM 724 N N . GLY A 1 94 ? -0.744 -1.898 -22.209 1.00 57.28 94 GLY A N 1
ATOM 725 C CA . GLY A 1 94 ? -1.146 -3.215 -22.703 1.00 57.28 94 GLY A CA 1
ATOM 726 C C . GLY A 1 94 ? -0.039 -4.274 -22.606 1.00 57.28 94 GLY A C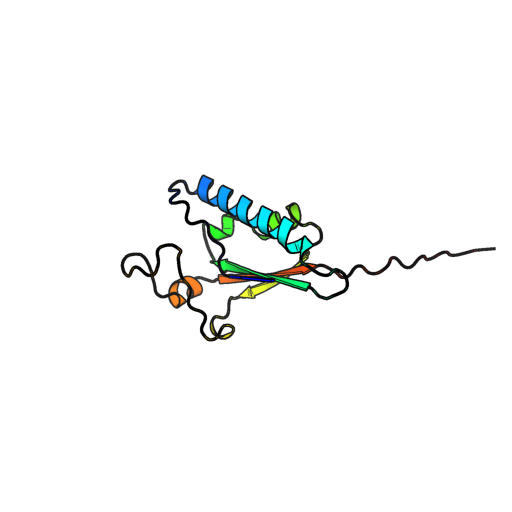 1
ATOM 727 O O . GLY A 1 94 ? 0.978 -4.092 -21.933 1.00 57.28 94 GLY A O 1
ATOM 728 N N . PHE A 1 95 ? -0.273 -5.424 -23.240 1.00 49.84 95 PHE A N 1
ATOM 729 C CA . PHE A 1 95 ? 0.711 -6.501 -23.354 1.00 49.84 95 PHE A CA 1
ATOM 730 C C . PHE A 1 95 ? 1.582 -6.246 -24.586 1.00 49.84 95 PHE A C 1
ATOM 732 O O . PHE A 1 95 ? 1.059 -6.140 -25.693 1.00 49.84 95 PHE A O 1
ATOM 739 N N . ASN A 1 96 ? 2.896 -6.145 -24.401 1.00 55.50 96 ASN A N 1
ATOM 740 C CA . ASN A 1 96 ? 3.845 -6.027 -25.502 1.00 55.50 96 ASN A CA 1
ATOM 741 C C . ASN A 1 96 ? 4.922 -7.094 -25.325 1.00 55.50 96 ASN A C 1
ATOM 743 O O . ASN A 1 96 ? 5.719 -6.993 -24.400 1.00 55.50 96 ASN A O 1
ATOM 747 N N . GLU A 1 97 ? 4.980 -8.086 -26.212 1.00 56.38 97 GLU A N 1
ATOM 748 C CA . GLU A 1 97 ? 5.924 -9.214 -26.127 1.00 56.38 97 GLU A CA 1
ATOM 749 C C . GLU A 1 97 ? 7.400 -8.790 -26.021 1.00 56.38 97 GLU A C 1
ATOM 751 O O . GLU A 1 97 ? 8.212 -9.542 -25.490 1.00 56.38 97 GLU A O 1
ATOM 756 N N . LYS A 1 98 ? 7.762 -7.572 -26.458 1.00 51.72 98 LYS A N 1
ATOM 757 C CA . LYS A 1 98 ? 9.130 -7.038 -26.322 1.00 51.72 98 LYS A CA 1
ATOM 758 C C . LYS A 1 98 ? 9.466 -6.532 -24.916 1.00 51.72 98 LYS A C 1
ATOM 760 O O . LYS A 1 98 ? 10.638 -6.490 -24.558 1.00 51.72 98 LYS A O 1
ATOM 765 N N . PHE A 1 99 ? 8.467 -6.125 -24.130 1.00 48.38 99 PHE A N 1
ATOM 766 C CA . PHE A 1 99 ? 8.654 -5.471 -22.823 1.00 48.38 99 PHE A CA 1
ATOM 767 C C . PHE A 1 99 ? 7.885 -6.140 -21.674 1.00 48.38 99 PHE A C 1
ATOM 769 O O . PHE A 1 99 ? 8.079 -5.781 -20.510 1.00 48.38 99 PHE A O 1
ATOM 776 N N . SER A 1 100 ? 7.005 -7.088 -21.987 1.00 50.56 100 SER A N 1
ATOM 777 C CA . SER A 1 100 ? 6.183 -7.844 -21.050 1.00 50.56 100 SER A CA 1
ATOM 778 C C . SER A 1 100 ? 6.724 -9.265 -20.957 1.00 50.56 100 SER A C 1
ATOM 780 O O . SER A 1 100 ? 6.626 -10.039 -21.905 1.00 50.56 100 SER A O 1
ATOM 782 N N . LYS A 1 101 ? 7.284 -9.623 -19.799 1.00 56.50 101 LYS A N 1
ATOM 783 C CA . LYS A 1 101 ? 7.481 -11.035 -19.441 1.00 56.50 101 LYS A CA 1
ATOM 784 C C . LYS A 1 101 ? 6.143 -11.634 -19.009 1.00 56.50 101 LYS A C 1
ATOM 786 O O . LYS A 1 101 ? 5.218 -10.888 -18.688 1.00 56.50 101 LYS A O 1
ATOM 791 N N . LYS A 1 102 ? 6.027 -12.968 -18.994 1.00 55.94 102 LYS A N 1
ATOM 792 C CA . LYS A 1 102 ? 4.831 -13.626 -18.446 1.00 55.94 102 LYS A CA 1
ATOM 793 C C . LYS A 1 102 ? 4.621 -13.152 -17.007 1.00 55.94 102 LYS A C 1
ATOM 795 O O . LYS A 1 102 ? 5.565 -13.157 -16.218 1.00 55.94 102 LYS A O 1
ATOM 800 N N . ASP A 1 103 ? 3.389 -12.781 -16.668 1.00 56.47 103 ASP A N 1
ATOM 801 C CA . ASP A 1 103 ? 3.022 -12.239 -15.351 1.00 56.47 103 ASP A CA 1
ATOM 802 C C . ASP A 1 103 ? 3.525 -13.117 -14.196 1.00 56.47 103 ASP A C 1
ATOM 804 O O . ASP A 1 103 ? 4.014 -12.622 -13.181 1.00 56.47 103 ASP A O 1
ATOM 808 N N . SER A 1 104 ? 3.486 -14.437 -14.388 1.00 54.59 104 SER A N 1
ATOM 809 C CA . SER A 1 104 ? 3.978 -15.424 -13.429 1.00 54.59 104 SER A CA 1
ATOM 810 C C . SER A 1 104 ? 5.478 -15.301 -13.138 1.00 54.59 104 SER A C 1
ATOM 812 O O . SER A 1 104 ? 5.875 -15.501 -11.996 1.00 54.59 104 SER A O 1
ATOM 814 N N . GLU A 1 105 ? 6.317 -14.939 -14.115 1.00 58.19 105 GLU A N 1
ATOM 815 C CA . GLU A 1 105 ? 7.769 -14.796 -13.913 1.00 58.19 105 GLU A CA 1
ATOM 816 C C . GLU A 1 105 ? 8.136 -13.517 -13.154 1.00 58.19 105 GLU A C 1
ATOM 818 O O . GLU A 1 105 ? 9.091 -13.511 -12.379 1.00 58.19 105 GLU A O 1
ATOM 823 N N . GLU A 1 106 ? 7.396 -12.421 -13.343 1.00 60.94 106 GLU A N 1
ATOM 824 C CA . GLU A 1 106 ? 7.639 -11.197 -12.570 1.00 60.94 106 GLU A CA 1
ATOM 825 C C . GLU A 1 106 ? 7.148 -11.325 -11.128 1.00 60.94 106 GLU A C 1
ATOM 827 O O . GLU A 1 106 ? 7.809 -10.839 -10.211 1.00 60.94 106 GLU A O 1
ATOM 832 N N . LEU A 1 107 ? 6.024 -12.014 -10.916 1.00 66.06 107 LEU A N 1
ATOM 833 C CA . LEU A 1 107 ? 5.510 -12.313 -9.579 1.00 66.06 107 LEU A CA 1
ATOM 834 C C . LEU A 1 107 ? 6.366 -13.359 -8.849 1.00 66.06 107 LEU A C 1
ATOM 836 O O . LEU A 1 107 ? 6.506 -13.282 -7.627 1.00 66.06 107 LEU A O 1
ATOM 840 N N . ALA A 1 108 ? 7.016 -14.266 -9.588 1.00 62.22 108 ALA A N 1
ATOM 841 C CA . ALA A 1 108 ? 7.971 -15.232 -9.044 1.00 62.22 108 ALA A CA 1
ATOM 842 C C . ALA A 1 108 ? 9.218 -14.576 -8.425 1.00 62.22 108 ALA A C 1
ATOM 844 O O . ALA A 1 108 ? 9.869 -15.187 -7.582 1.00 62.22 108 ALA A O 1
ATOM 845 N N . LYS A 1 109 ? 9.525 -13.311 -8.759 1.00 66.00 109 LYS A N 1
ATOM 846 C CA . LYS A 1 109 ? 10.609 -12.537 -8.117 1.00 66.00 109 LYS A CA 1
ATOM 847 C C . LYS A 1 109 ? 10.283 -12.085 -6.685 1.00 66.00 109 LYS A C 1
ATOM 849 O O . LYS A 1 109 ? 11.068 -11.357 -6.080 1.00 66.00 109 LYS A O 1
ATOM 854 N N . GLY A 1 110 ? 9.146 -12.518 -6.139 1.00 81.88 110 GLY A N 1
ATOM 855 C CA . GLY A 1 110 ? 8.768 -12.326 -4.744 1.00 81.88 110 GLY A CA 1
ATOM 856 C C . GLY A 1 110 ? 7.891 -11.099 -4.542 1.00 81.88 110 GLY A C 1
ATOM 857 O O . GLY A 1 110 ? 8.341 -10.093 -4.007 1.00 81.88 110 GLY A O 1
ATOM 858 N N . ALA A 1 111 ? 6.628 -11.171 -4.954 1.00 89.75 111 ALA A N 1
ATOM 859 C CA . ALA A 1 111 ? 5.629 -10.175 -4.579 1.00 89.75 111 ALA A CA 1
ATOM 860 C C . ALA A 1 111 ? 5.104 -10.413 -3.152 1.00 89.75 111 ALA A C 1
ATOM 862 O O . ALA A 1 111 ? 4.949 -11.557 -2.716 1.00 89.75 111 ALA A O 1
ATOM 863 N N . LYS A 1 112 ? 4.801 -9.327 -2.436 1.00 93.12 112 LYS A N 1
ATOM 864 C CA . LYS A 1 112 ? 4.225 -9.361 -1.086 1.00 93.12 112 LYS A CA 1
ATOM 865 C C . LYS A 1 112 ? 2.906 -8.610 -1.039 1.00 93.12 112 LYS A C 1
ATOM 867 O O . LYS A 1 112 ? 2.753 -7.597 -1.714 1.00 93.12 112 LYS A O 1
ATOM 872 N N . VAL A 1 113 ? 1.990 -9.084 -0.208 1.00 95.75 113 VAL A N 1
ATOM 873 C CA . VAL A 1 113 ? 0.760 -8.391 0.172 1.00 95.75 113 VAL A CA 1
ATOM 874 C C . VAL A 1 113 ? 0.932 -7.882 1.590 1.00 95.75 113 VAL A C 1
ATOM 876 O O . VAL A 1 113 ? 1.092 -8.676 2.513 1.00 95.75 113 VAL A O 1
ATOM 879 N N . TYR A 1 114 ? 0.910 -6.564 1.750 1.00 97.19 114 TYR A N 1
ATOM 880 C CA . TYR A 1 114 ? 0.850 -5.908 3.049 1.00 97.19 114 TYR A CA 1
ATOM 881 C C . TYR A 1 114 ? -0.616 -5.762 3.449 1.00 97.19 114 TYR A C 1
ATOM 883 O O . TYR A 1 114 ? -1.406 -5.215 2.677 1.00 97.19 114 TYR A O 1
ATOM 891 N N . ILE A 1 115 ? -0.969 -6.270 4.625 1.00 97.56 115 ILE A N 1
ATOM 892 C CA . ILE A 1 115 ? -2.320 -6.233 5.181 1.00 97.56 115 ILE A CA 1
ATOM 893 C C . ILE A 1 115 ? -2.316 -5.206 6.304 1.00 97.56 115 ILE A C 1
ATOM 895 O O . ILE A 1 115 ? -1.665 -5.398 7.332 1.00 97.56 115 ILE A O 1
ATOM 899 N N . PHE A 1 116 ? -3.004 -4.094 6.071 1.00 97.81 116 PHE A N 1
ATOM 900 C CA . PHE A 1 116 ? -3.206 -3.047 7.061 1.00 97.81 116 PHE A CA 1
ATOM 901 C C . PHE A 1 116 ? -4.621 -3.131 7.606 1.00 97.81 116 PHE A C 1
ATOM 903 O O . PHE A 1 116 ? -5.567 -3.264 6.831 1.00 97.81 116 PHE A O 1
ATOM 910 N N . VAL A 1 117 ? -4.758 -3.002 8.916 1.00 96.50 117 VAL A N 1
ATOM 911 C CA . VAL A 1 117 ? -6.041 -3.030 9.614 1.00 96.50 117 VAL A CA 1
ATOM 912 C C . VAL A 1 117 ? -6.251 -1.716 10.336 1.00 96.50 117 VAL A C 1
ATOM 914 O O . VAL A 1 117 ? -5.295 -1.099 10.809 1.00 96.50 117 VAL A O 1
ATOM 917 N N . ARG A 1 118 ? -7.506 -1.284 10.414 1.00 93.94 118 ARG A N 1
ATOM 918 C CA . ARG A 1 118 ? -7.907 -0.219 11.329 1.00 93.94 118 ARG A CA 1
ATOM 919 C C . ARG A 1 118 ? -8.397 -0.887 12.616 1.00 93.94 118 ARG A C 1
ATOM 921 O O . ARG A 1 118 ? -9.394 -1.604 12.540 1.00 93.94 118 ARG A O 1
ATOM 928 N N . PRO A 1 119 ? -7.729 -0.696 13.766 1.00 88.06 119 PRO A N 1
ATOM 929 C CA . PRO A 1 119 ? -8.228 -1.211 15.032 1.00 88.06 119 PRO A CA 1
ATOM 930 C C . PRO A 1 119 ? -9.634 -0.677 15.302 1.00 88.06 119 PRO A C 1
ATOM 932 O O . PRO A 1 119 ? -9.923 0.494 15.030 1.00 88.06 119 PRO A O 1
ATOM 935 N N . LYS A 1 120 ? -10.504 -1.535 15.838 1.00 81.25 120 LYS A N 1
ATOM 936 C CA . LYS A 1 120 ? -11.813 -1.104 16.319 1.00 81.25 120 LYS A CA 1
ATOM 937 C C . LYS A 1 120 ? -11.590 -0.083 17.430 1.00 81.25 120 LYS A C 1
ATOM 939 O O . LYS A 1 120 ? -10.740 -0.295 18.291 1.00 81.25 120 LYS A O 1
ATOM 944 N N . ALA A 1 121 ? -12.345 1.011 17.412 1.00 69.88 121 ALA A N 1
ATOM 945 C CA . ALA A 1 121 ? -12.380 1.908 18.557 1.00 69.88 121 ALA A CA 1
ATOM 946 C C . ALA A 1 121 ? -12.997 1.133 19.732 1.00 69.88 121 ALA A C 1
ATOM 948 O O . ALA A 1 121 ? -14.217 0.971 19.803 1.00 69.88 121 ALA A O 1
ATOM 949 N N . GLU A 1 122 ? -12.166 0.573 20.611 1.00 60.91 122 GLU A N 1
ATOM 950 C CA . GLU A 1 122 ? -12.624 0.193 21.941 1.00 60.91 122 GLU A CA 1
ATOM 951 C C . GLU A 1 122 ? -13.071 1.488 22.615 1.00 60.91 122 GLU A C 1
ATOM 953 O O . GLU A 1 122 ? -12.296 2.437 22.727 1.00 60.91 122 GLU A O 1
ATOM 958 N N . ALA A 1 123 ? -14.358 1.564 22.958 1.00 48.97 123 ALA A N 1
ATOM 959 C CA . ALA A 1 123 ? -14.866 2.642 23.784 1.00 48.97 123 ALA A CA 1
ATOM 960 C C . ALA A 1 123 ? -14.029 2.645 25.062 1.00 48.97 123 ALA A C 1
ATOM 962 O O . ALA A 1 123 ? -14.005 1.636 25.768 1.00 48.97 123 ALA A O 1
ATOM 963 N N . GLU A 1 124 ? -13.322 3.744 25.318 1.00 49.44 124 GLU A N 1
ATOM 964 C CA . GLU A 1 124 ? -12.695 4.003 26.606 1.00 49.44 124 GLU A CA 1
ATOM 965 C C . GLU A 1 124 ? -13.750 3.733 27.683 1.00 49.44 124 GLU A C 1
ATOM 967 O O . GLU A 1 124 ? -14.756 4.438 27.787 1.00 49.44 124 GLU A O 1
ATOM 972 N N . SER A 1 125 ? -13.575 2.642 28.428 1.00 42.69 125 SER A N 1
ATOM 973 C CA . SER A 1 125 ? -14.361 2.383 29.619 1.00 42.69 125 SER A CA 1
ATOM 974 C C . SER A 1 125 ? -14.053 3.519 30.583 1.00 42.69 125 SER A C 1
ATOM 976 O O . SER A 1 125 ? -12.936 3.607 31.094 1.00 42.69 125 SER A O 1
ATOM 978 N N . ALA A 1 126 ? -15.028 4.400 30.785 1.00 47.03 126 ALA A N 1
ATOM 979 C CA . ALA A 1 126 ? -15.046 5.330 31.894 1.00 47.03 126 ALA A CA 1
ATOM 980 C C . ALA A 1 126 ? -14.995 4.513 33.192 1.00 47.03 126 ALA A C 1
ATOM 982 O O . ALA A 1 126 ? -16.009 3.998 33.660 1.00 47.03 126 ALA A O 1
ATOM 983 N N . ASP A 1 127 ? -13.792 4.345 33.732 1.00 44.19 127 ASP A N 1
ATOM 984 C CA . ASP A 1 127 ? -13.588 4.004 35.132 1.00 44.19 127 ASP A CA 1
ATOM 985 C C . ASP A 1 127 ? -13.794 5.302 35.925 1.00 44.19 127 ASP A C 1
ATOM 987 O O . ASP A 1 127 ? -12.861 6.035 36.255 1.00 44.19 127 ASP A O 1
ATOM 991 N N . GLU A 1 128 ? -15.067 5.659 36.107 1.00 48.62 128 GLU A N 1
ATOM 992 C CA . GLU A 1 128 ? -15.500 6.621 37.116 1.00 48.62 128 GLU A CA 1
ATOM 993 C C . GLU A 1 128 ? -15.546 5.867 38.452 1.00 48.62 128 GLU A C 1
ATOM 995 O O . GLU A 1 128 ? -16.595 5.453 38.944 1.00 48.62 128 GLU A O 1
ATOM 1000 N N . GLY A 1 129 ? -14.360 5.624 39.008 1.00 45.25 129 GLY A N 1
ATOM 1001 C CA . GLY A 1 129 ? -14.174 5.180 40.380 1.00 45.25 129 GLY A CA 1
ATOM 1002 C C . GLY A 1 129 ? -14.522 6.313 41.338 1.00 45.25 129 GLY A C 1
ATOM 1003 O O . GLY A 1 129 ? -13.671 7.111 41.725 1.00 45.25 129 GLY A O 1
ATOM 1004 N N . SER A 1 130 ? -15.797 6.391 41.701 1.00 48.38 130 SER A N 1
ATOM 1005 C CA . SER A 1 130 ? -16.260 7.022 42.930 1.00 48.38 130 SER A CA 1
ATOM 1006 C C . SER A 1 130 ? -15.645 6.299 44.134 1.00 48.38 130 SER A C 1
ATOM 1008 O O . SER A 1 130 ? -15.978 5.139 44.376 1.00 48.38 130 SER A O 1
ATOM 1010 N N . GLU A 1 131 ? -14.793 6.974 44.900 1.00 50.72 131 GLU A N 1
ATOM 1011 C CA . GLU A 1 131 ? -14.506 6.599 46.288 1.00 50.72 131 GLU A CA 1
ATOM 1012 C C . GLU A 1 131 ? -15.075 7.687 47.207 1.00 50.72 131 GLU A C 1
ATOM 1014 O O . GLU A 1 131 ? -14.714 8.863 47.105 1.00 50.72 131 GLU A O 1
ATOM 1019 N N . GLU A 1 132 ? -16.042 7.257 48.025 1.00 46.22 132 GLU A N 1
ATOM 1020 C CA . GLU A 1 132 ? -16.594 7.942 49.203 1.00 46.22 132 GLU A CA 1
ATOM 1021 C C . GLU A 1 132 ? -15.559 8.099 50.327 1.00 46.22 132 GLU A C 1
ATOM 1023 O O . GLU A 1 132 ? -14.708 7.194 50.498 1.00 46.22 132 GLU A O 1
#